Protein AF-A0A2D8P643-F1 (afdb_monomer)

Secondary structure (DSSP, 8-state):
-PPPEEEEPSSPPHHHHHHHHHTTPEEEEGGGS--TT--------HHHHHH--HHHHHHHHHHTT-TT--S-HHHHHHHHHHHHS---

Radius of gyration: 20.94 Å; Cα contacts (8 Å, |Δi|>4): 68; chains: 1; bounding box: 39×29×49 Å

Foldseek 3Di:
DDAAEDEDAPPDDPVRVVVCVVVRHDYDHNVPPCPPPNPPPPLCDLVNLVVDDQVVLQVLCVVLVNPPDDDDSVVSSVVSCCSSPVPD

Mean predicted aligned error: 11.49 Å

Nearest PDB structures (foldseek):
  4ofx-assembly1_A-2  TM=4.150E-01  e=1.355E+00  Coxiella burnetii RSA 493

Sequence (88 aa):
MTRPIHYEPHPVSPERKAELRAKGVQIIDAIYAPKEGAAQVEHITREDIDKMPRKEVVDHLEAHGVEGATGKVSDLRNWLKQIMFVDL

pLDDT: mean 83.6, std 12.58, range [44.91, 92.94]

Solvent-accessible surface area (backbone atoms only — not comparable to full-atom values): 5579 Å² total; per-residue (Å²): 133,89,57,56,79,41,67,43,69,76,85,72,53,71,68,58,50,49,56,42,51,73,70,54,40,40,82,41,50,40,89,72,47,82,50,94,79,55,71,73,72,73,73,78,43,79,69,51,49,75,70,51,52,62,70,58,50,46,53,52,31,40,75,72,69,43,76,84,81,77,82,58,60,70,60,51,40,52,50,45,44,50,71,77,50,64,86,126

Structure (mmCIF, N/CA/C/O backbone):
data_AF-A0A2D8P643-F1
#
_entry.id   AF-A0A2D8P643-F1
#
loop_
_atom_site.group_PDB
_atom_site.id
_atom_site.type_symbol
_atom_site.label_atom_id
_atom_site.label_alt_id
_atom_site.label_comp_id
_atom_site.label_asym_id
_atom_site.label_entity_id
_atom_site.label_seq_id
_atom_site.pdbx_PDB_ins_code
_atom_site.Cartn_x
_atom_site.Cartn_y
_atom_site.Cartn_z
_atom_site.occupancy
_atom_site.B_iso_or_equiv
_atom_site.auth_seq_id
_atom_site.auth_comp_id
_atom_site.auth_asym_id
_atom_site.auth_atom_id
_atom_site.pdbx_PDB_model_num
ATOM 1 N N . MET A 1 1 ? 0.639 -17.077 -20.037 1.00 57.28 1 MET A N 1
ATOM 2 C CA . MET A 1 1 ? 1.695 -17.508 -19.095 1.00 57.28 1 MET A CA 1
ATOM 3 C C . MET A 1 1 ? 2.414 -16.281 -18.557 1.00 57.28 1 MET A C 1
ATOM 5 O O . MET A 1 1 ? 2.725 -15.394 -19.346 1.00 57.28 1 MET A O 1
ATOM 9 N N . THR A 1 2 ? 2.664 -16.209 -17.251 1.00 76.81 2 THR A N 1
ATOM 10 C CA . THR A 1 2 ? 3.433 -15.115 -16.634 1.00 76.81 2 THR A CA 1
ATOM 11 C C . THR A 1 2 ? 4.915 -15.281 -16.967 1.00 76.81 2 THR A C 1
ATOM 13 O O . THR A 1 2 ? 5.477 -16.350 -16.741 1.00 76.81 2 THR A O 1
ATOM 16 N N . ARG A 1 3 ? 5.542 -14.248 -17.544 1.00 86.50 3 ARG A N 1
ATOM 17 C CA . ARG A 1 3 ? 6.985 -14.244 -17.833 1.00 86.50 3 ARG A CA 1
ATOM 18 C C . ARG A 1 3 ? 7.764 -13.865 -16.568 1.00 86.50 3 ARG A C 1
ATOM 20 O O . ARG A 1 3 ? 7.327 -12.944 -15.878 1.00 86.50 3 ARG A O 1
ATOM 27 N N . PRO A 1 4 ? 8.905 -14.509 -16.277 1.00 88.62 4 PRO A N 1
ATOM 28 C CA . PRO A 1 4 ? 9.764 -14.101 -15.168 1.00 88.62 4 PRO A CA 1
ATOM 29 C C . PRO A 1 4 ? 10.243 -12.654 -15.351 1.00 88.62 4 PRO A C 1
ATOM 31 O O . PRO A 1 4 ? 10.598 -12.254 -16.462 1.00 88.62 4 PRO A O 1
ATOM 34 N N . ILE A 1 5 ? 10.230 -11.865 -14.274 1.00 90.88 5 ILE A N 1
ATOM 35 C CA . ILE A 1 5 ? 10.676 -10.466 -14.289 1.00 90.88 5 ILE A CA 1
ATOM 36 C C . ILE A 1 5 ? 12.198 -10.416 -14.120 1.00 90.88 5 ILE A C 1
ATOM 38 O O . ILE A 1 5 ? 12.744 -11.052 -13.221 1.00 90.88 5 ILE A O 1
ATOM 42 N N . HIS A 1 6 ? 12.875 -9.648 -14.972 1.00 91.44 6 HIS A N 1
ATOM 43 C CA . HIS A 1 6 ? 14.296 -9.328 -14.860 1.00 91.44 6 HIS A CA 1
ATOM 44 C C . HIS A 1 6 ? 14.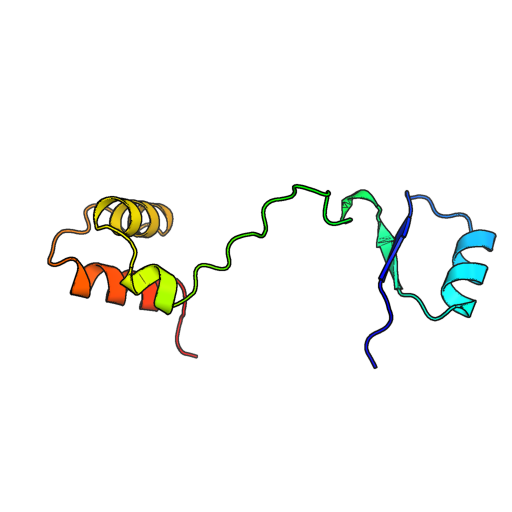467 -7.815 -14.717 1.00 91.44 6 HIS A C 1
ATOM 46 O O . HIS A 1 6 ? 13.979 -7.061 -15.559 1.00 91.44 6 HIS A O 1
ATOM 52 N N . TYR A 1 7 ? 15.151 -7.385 -13.659 1.00 92.69 7 TYR A N 1
ATOM 53 C CA . TYR A 1 7 ? 15.381 -5.973 -13.367 1.00 92.69 7 TYR A CA 1
ATOM 54 C C . TYR A 1 7 ? 16.718 -5.510 -13.954 1.00 92.69 7 TYR A C 1
ATOM 56 O O . TYR A 1 7 ? 17.745 -6.127 -13.680 1.00 92.69 7 TYR A O 1
ATOM 64 N N . GLU A 1 8 ? 16.721 -4.432 -14.740 1.00 89.75 8 GLU A N 1
ATOM 65 C CA . GLU A 1 8 ? 17.934 -3.892 -15.369 1.00 89.75 8 GLU A CA 1
ATOM 66 C C . GLU A 1 8 ? 17.944 -2.351 -15.353 1.00 89.75 8 GLU A C 1
ATOM 68 O O . GLU A 1 8 ? 16.890 -1.732 -15.556 1.00 89.75 8 GLU A O 1
ATOM 73 N N . PRO A 1 9 ? 19.100 -1.699 -15.100 1.00 91.44 9 PRO A N 1
ATOM 74 C CA . PRO A 1 9 ? 19.190 -0.242 -15.163 1.00 91.44 9 PRO A CA 1
ATOM 75 C C . PRO A 1 9 ? 18.873 0.261 -16.576 1.00 91.44 9 PRO A C 1
ATOM 77 O O . PRO A 1 9 ? 19.455 -0.208 -17.556 1.00 91.44 9 PRO A O 1
ATOM 80 N N . HIS A 1 10 ? 17.955 1.224 -16.692 1.00 87.69 10 HIS A N 1
ATOM 81 C CA . HIS A 1 10 ? 17.688 1.886 -17.969 1.00 87.69 10 HIS A CA 1
ATOM 82 C C . HIS A 1 10 ? 18.659 3.059 -18.209 1.00 87.69 10 HIS A C 1
ATOM 84 O O . HIS A 1 10 ? 19.033 3.747 -17.259 1.00 87.69 10 HIS A O 1
ATOM 90 N N . PRO A 1 11 ? 19.037 3.337 -19.475 1.00 90.62 11 PRO A N 1
ATOM 91 C CA . PRO A 1 11 ? 18.559 2.689 -20.696 1.00 90.62 11 PRO A CA 1
ATOM 92 C C . PRO A 1 11 ? 19.230 1.338 -20.963 1.00 90.62 11 PRO A C 1
ATOM 94 O O . PRO A 1 11 ? 20.449 1.205 -20.937 1.00 90.62 11 PRO A O 1
ATOM 97 N N . VAL A 1 12 ? 18.415 0.348 -21.322 1.00 89.50 12 VAL A N 1
ATOM 98 C CA . VAL A 1 12 ? 18.920 -0.952 -21.764 1.00 89.50 12 VAL A CA 1
ATOM 99 C C . VAL A 1 12 ? 19.302 -0.898 -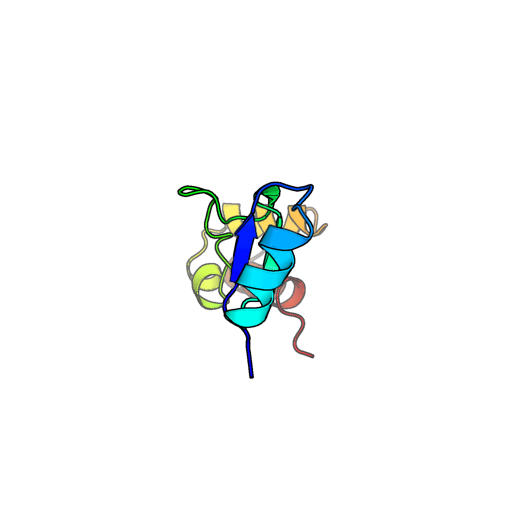23.244 1.00 89.50 12 VAL A C 1
ATOM 101 O O . VAL A 1 12 ? 18.462 -0.582 -24.097 1.00 89.50 12 VAL A O 1
ATOM 104 N N . SER A 1 13 ? 20.540 -1.279 -23.558 1.00 92.38 13 SER A N 1
ATOM 105 C CA . SER A 1 13 ? 21.043 -1.401 -24.931 1.00 92.38 13 SER A CA 1
ATOM 106 C C . SER A 1 13 ? 20.240 -2.409 -25.772 1.00 92.38 13 SER A C 1
ATOM 108 O O . SER A 1 13 ? 19.750 -3.415 -25.252 1.00 92.38 13 SER A O 1
ATOM 110 N N . PRO A 1 14 ? 20.109 -2.200 -27.094 1.00 91.50 14 PRO A N 1
ATOM 111 C CA . PRO A 1 14 ? 19.317 -3.072 -27.966 1.00 91.50 14 PRO A CA 1
ATOM 112 C C . PRO A 1 14 ? 19.796 -4.532 -27.974 1.00 91.50 14 PRO A C 1
ATOM 114 O O . PRO A 1 14 ? 18.958 -5.435 -27.951 1.00 91.50 14 PRO A O 1
ATOM 117 N N . GLU A 1 15 ? 21.112 -4.763 -27.939 1.00 92.75 15 GLU A N 1
ATOM 118 C CA . GLU A 1 15 ? 21.723 -6.099 -27.849 1.00 92.75 15 GLU A CA 1
ATOM 119 C C . GLU A 1 15 ? 21.274 -6.822 -26.576 1.00 92.75 15 GLU A C 1
ATOM 121 O O . GLU A 1 15 ? 20.772 -7.945 -26.621 1.00 92.75 15 GLU A O 1
ATOM 126 N N . ARG A 1 16 ? 21.322 -6.116 -25.444 1.00 90.88 16 ARG A N 1
ATOM 127 C CA . ARG A 1 16 ? 20.924 -6.648 -24.145 1.00 90.88 16 ARG A CA 1
ATOM 128 C C . ARG A 1 16 ? 19.431 -6.966 -24.072 1.00 90.88 16 ARG A C 1
ATOM 130 O O . ARG A 1 16 ? 19.038 -8.028 -23.589 1.00 90.88 16 ARG A O 1
ATOM 137 N N . LYS A 1 17 ? 18.579 -6.110 -24.654 1.00 90.56 17 LYS A N 1
ATOM 138 C CA . LYS A 1 17 ? 17.141 -6.407 -24.795 1.00 90.56 17 LYS A CA 1
ATOM 139 C C . LYS A 1 17 ? 16.889 -7.654 -25.637 1.00 90.56 17 LYS A C 1
ATOM 141 O O . LYS A 1 17 ? 15.915 -8.353 -25.368 1.00 90.56 17 LYS A O 1
ATOM 146 N N . ALA A 1 18 ? 17.689 -7.903 -26.675 1.00 91.94 18 ALA A N 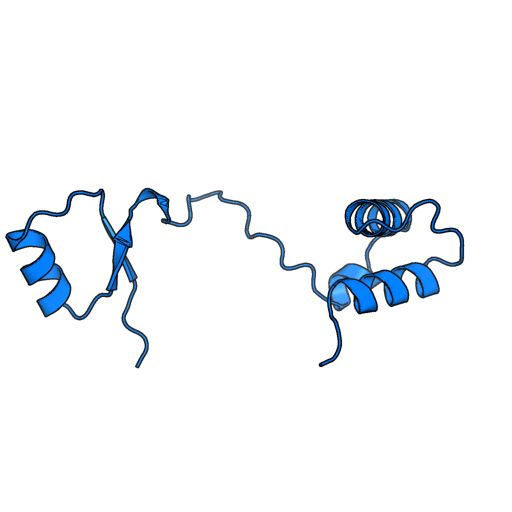1
ATOM 147 C CA . ALA A 1 18 ? 17.538 -9.083 -27.520 1.00 91.94 18 ALA A CA 1
ATOM 148 C C . ALA A 1 18 ? 17.880 -10.364 -26.745 1.00 91.94 18 ALA A C 1
ATOM 150 O O . ALA A 1 18 ? 17.089 -11.306 -26.776 1.00 91.94 18 ALA A O 1
ATOM 151 N N . GLU A 1 19 ? 18.970 -10.363 -25.969 1.00 91.56 19 GLU A N 1
ATOM 152 C CA . GLU A 1 19 ? 19.324 -11.481 -25.082 1.00 91.56 19 GLU A CA 1
ATOM 153 C C . GLU A 1 19 ? 18.220 -11.778 -24.057 1.00 91.56 19 GLU A C 1
ATOM 155 O O . GLU A 1 19 ? 17.825 -12.927 -23.858 1.00 91.56 19 GLU A O 1
ATOM 160 N N . LEU A 1 20 ? 17.695 -10.739 -23.404 1.00 90.75 20 LEU A N 1
ATOM 161 C CA . LEU A 1 20 ? 16.654 -10.878 -22.387 1.00 90.75 20 LEU A CA 1
ATOM 162 C C . LEU A 1 20 ? 15.318 -11.329 -22.999 1.00 90.75 20 LEU A C 1
ATOM 164 O O . LEU A 1 20 ? 14.638 -12.196 -22.449 1.00 90.75 20 LEU A O 1
ATOM 168 N N . ARG A 1 21 ? 14.963 -10.830 -24.189 1.00 90.56 21 ARG A N 1
ATOM 169 C CA . ARG A 1 21 ? 13.781 -11.315 -24.918 1.00 90.56 21 ARG A CA 1
ATOM 170 C C . ARG A 1 21 ? 13.926 -12.769 -25.362 1.00 90.56 21 ARG A C 1
ATOM 172 O O . ARG A 1 21 ? 12.951 -13.507 -25.255 1.00 90.56 21 ARG A O 1
ATO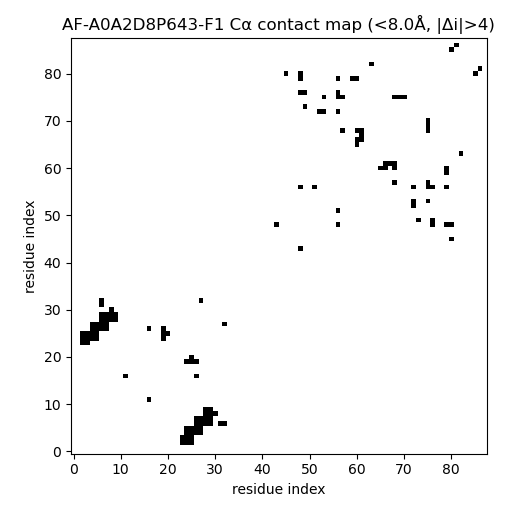M 179 N N . ALA A 1 22 ? 15.115 -13.199 -25.787 1.00 92.94 22 ALA A N 1
ATOM 180 C CA . ALA A 1 22 ? 15.388 -14.598 -26.127 1.00 92.94 22 ALA A CA 1
ATOM 181 C C . ALA A 1 22 ? 15.244 -15.534 -24.913 1.00 92.94 22 ALA A C 1
ATOM 183 O O . ALA A 1 22 ? 14.781 -16.662 -25.056 1.00 92.94 22 ALA A O 1
ATOM 184 N N . LYS A 1 23 ? 15.557 -15.045 -23.705 1.00 89.38 23 LYS A N 1
ATOM 185 C CA . LYS A 1 23 ? 15.318 -15.751 -22.431 1.00 89.38 23 LYS A CA 1
ATOM 186 C C . LYS A 1 23 ? 13.845 -15.767 -22.001 1.00 89.38 23 LYS A C 1
ATOM 188 O O . LYS A 1 23 ? 13.515 -16.384 -20.993 1.00 89.38 23 LYS A O 1
ATOM 193 N N . GLY A 1 24 ? 12.962 -15.077 -22.727 1.00 91.75 24 GLY A N 1
ATOM 194 C CA . GLY A 1 24 ? 11.532 -15.020 -22.427 1.00 91.75 24 GLY A CA 1
ATOM 195 C C . GLY A 1 24 ? 11.178 -14.220 -21.168 1.00 91.75 24 GLY A C 1
ATOM 196 O O . GLY A 1 24 ? 10.070 -14.375 -20.654 1.00 91.75 24 GLY A O 1
ATOM 197 N N . VAL A 1 25 ? 12.082 -13.371 -20.666 1.00 92.56 25 VAL A N 1
ATOM 198 C CA . VAL A 1 25 ? 11.838 -12.549 -19.469 1.00 92.56 25 VAL A CA 1
ATOM 199 C C . VAL A 1 25 ? 11.107 -11.249 -19.812 1.00 92.56 25 VAL A C 1
ATOM 201 O O . VAL A 1 25 ? 11.181 -10.730 -20.929 1.00 92.56 25 VAL A O 1
ATOM 204 N N . GLN A 1 26 ? 10.410 -10.695 -18.825 1.00 91.06 26 GLN A N 1
ATOM 205 C CA . GLN A 1 26 ? 9.919 -9.325 -18.854 1.00 91.06 26 GLN A CA 1
ATOM 206 C C . GLN A 1 26 ? 10.966 -8.401 -18.229 1.00 91.06 26 GLN A C 1
ATOM 208 O O . GLN A 1 26 ? 11.307 -8.558 -17.062 1.00 91.06 26 GLN A O 1
ATOM 213 N N . ILE A 1 27 ? 11.468 -7.447 -19.009 1.00 91.38 27 ILE A N 1
ATOM 214 C CA . ILE A 1 27 ? 12.479 -6.484 -18.563 1.00 91.38 27 ILE A CA 1
ATOM 215 C C . ILE A 1 27 ? 11.762 -5.345 -17.839 1.00 91.38 27 ILE A C 1
ATOM 217 O O . ILE A 1 27 ? 10.898 -4.700 -18.432 1.00 91.38 27 ILE A O 1
ATOM 221 N N . ILE A 1 28 ? 12.105 -5.117 -16.576 1.00 90.12 28 ILE A N 1
ATOM 222 C CA . ILE A 1 28 ? 11.601 -4.016 -15.751 1.00 90.12 28 ILE A CA 1
ATOM 223 C C . ILE A 1 28 ? 12.795 -3.187 -15.284 1.00 90.12 28 ILE A C 1
ATOM 225 O O . ILE A 1 28 ? 13.913 -3.685 -15.176 1.00 90.12 28 ILE A O 1
ATOM 229 N N . ASP A 1 29 ? 12.579 -1.900 -15.054 1.00 89.94 29 ASP A N 1
ATOM 230 C CA . ASP A 1 29 ? 13.634 -1.022 -14.565 1.00 89.94 29 ASP A CA 1
ATOM 231 C C . ASP A 1 29 ? 14.075 -1.410 -13.145 1.00 89.94 29 ASP A C 1
ATOM 233 O O . ASP A 1 29 ? 13.244 -1.701 -12.281 1.00 89.94 29 ASP A O 1
ATOM 237 N N . ALA A 1 30 ? 15.388 -1.398 -12.909 1.00 88.62 30 ALA A N 1
ATOM 238 C CA . ALA A 1 30 ? 15.991 -1.638 -11.604 1.00 88.62 30 ALA A CA 1
ATOM 239 C C . ALA A 1 30 ? 15.456 -0.717 -10.494 1.00 88.62 30 ALA A C 1
ATOM 241 O O . ALA A 1 30 ? 15.473 -1.121 -9.334 1.00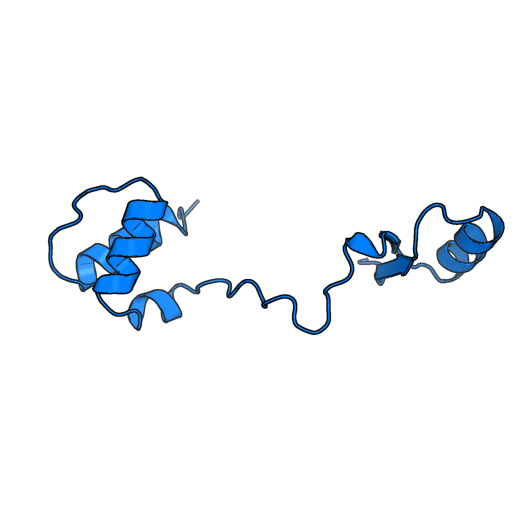 88.62 30 ALA A O 1
ATOM 242 N N . ILE A 1 31 ? 14.916 0.468 -10.811 1.00 86.00 31 ILE A N 1
ATOM 243 C CA . ILE A 1 31 ? 14.264 1.327 -9.805 1.00 86.00 31 ILE A CA 1
ATOM 244 C C . ILE A 1 31 ? 13.031 0.674 -9.160 1.00 86.00 31 ILE A C 1
ATOM 246 O O . ILE A 1 31 ? 12.688 1.017 -8.030 1.00 86.00 31 ILE A O 1
ATOM 250 N N . TYR A 1 32 ? 12.379 -0.259 -9.862 1.00 85.56 32 TYR A N 1
ATOM 251 C CA . TYR A 1 32 ? 11.220 -1.011 -9.374 1.00 85.56 32 TYR A CA 1
ATOM 252 C C . TYR A 1 32 ? 11.603 -2.363 -8.777 1.00 85.56 32 TYR A C 1
ATOM 254 O O . TYR A 1 32 ? 10.718 -3.122 -8.380 1.00 85.56 32 TYR A O 1
ATOM 262 N N . ALA A 1 33 ? 12.898 -2.693 -8.731 1.00 84.56 33 ALA A N 1
ATOM 263 C CA . ALA A 1 33 ? 13.335 -3.889 -8.040 1.00 84.56 33 ALA A CA 1
ATOM 264 C C . ALA A 1 33 ? 12.892 -3.795 -6.570 1.00 84.56 33 ALA A C 1
ATOM 266 O O . ALA A 1 33 ? 13.081 -2.742 -5.946 1.00 84.56 33 ALA A O 1
ATOM 267 N N . PRO A 1 34 ? 12.309 -4.865 -5.999 1.00 74.50 34 PRO A N 1
ATOM 268 C CA . PRO A 1 34 ? 12.053 -4.903 -4.571 1.00 74.50 34 PRO A CA 1
ATOM 269 C C . PRO A 1 34 ? 13.414 -4.789 -3.887 1.00 74.50 34 PRO A C 1
ATOM 271 O O . PRO A 1 34 ? 14.249 -5.685 -4.001 1.00 74.50 34 PRO A O 1
ATOM 274 N N . LYS A 1 35 ? 13.688 -3.647 -3.250 1.00 75.00 35 LYS A N 1
ATOM 275 C CA . LYS A 1 35 ? 14.931 -3.479 -2.493 1.00 75.00 35 LYS A CA 1
ATOM 276 C C . LYS A 1 35 ? 14.936 -4.557 -1.410 1.00 75.00 35 LYS A C 1
ATOM 278 O O . LYS A 1 35 ? 13.906 -4.766 -0.774 1.00 75.00 35 LYS A O 1
ATOM 283 N N . GLU A 1 36 ? 16.053 -5.244 -1.189 1.00 56.66 36 GLU A N 1
ATOM 284 C CA . GLU A 1 36 ? 16.212 -6.061 0.019 1.00 56.66 36 GLU A CA 1
ATOM 285 C C . GLU A 1 36 ? 16.028 -5.126 1.226 1.00 56.66 36 GLU A C 1
ATOM 287 O O . GLU A 1 36 ? 16.842 -4.235 1.460 1.00 56.66 36 GLU A O 1
ATOM 292 N N . GLY A 1 37 ? 14.883 -5.237 1.907 1.00 53.09 37 GLY A N 1
ATOM 293 C CA . GLY A 1 37 ? 14.461 -4.319 2.972 1.00 53.09 37 GLY A CA 1
ATOM 294 C C . GLY A 1 37 ? 13.437 -3.249 2.572 1.00 53.09 37 GLY A C 1
ATOM 295 O O . GLY A 1 37 ? 13.038 -2.459 3.426 1.00 53.09 37 GLY A O 1
ATOM 296 N N . ALA A 1 38 ? 12.958 -3.214 1.322 1.00 47.16 38 ALA A N 1
ATOM 297 C CA . ALA A 1 38 ? 11.686 -2.565 1.027 1.00 47.16 38 ALA A CA 1
ATOM 298 C C . ALA A 1 38 ? 10.643 -3.325 1.831 1.00 47.16 38 ALA A C 1
ATOM 300 O O . ALA A 1 38 ? 10.420 -4.508 1.566 1.00 47.16 38 ALA A O 1
ATOM 301 N N . ALA A 1 39 ? 10.095 -2.657 2.850 1.00 44.91 39 ALA A N 1
ATOM 302 C CA . ALA A 1 39 ? 8.970 -3.137 3.620 1.00 44.91 39 ALA A CA 1
ATOM 303 C C . ALA A 1 39 ? 8.039 -3.853 2.648 1.00 44.91 39 ALA A C 1
ATOM 305 O O . ALA A 1 39 ? 7.531 -3.245 1.702 1.00 44.91 39 ALA A O 1
ATOM 30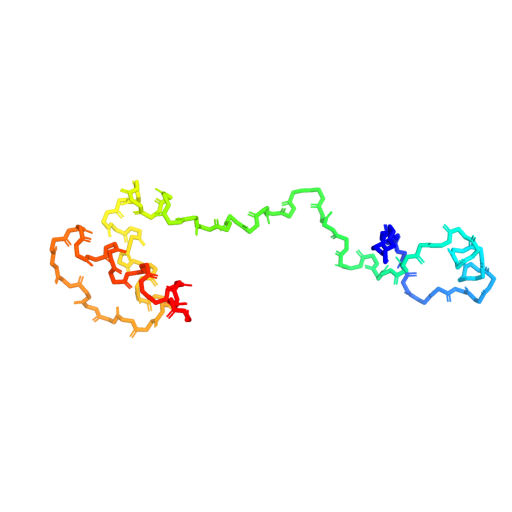6 N N . GLN A 1 40 ? 7.898 -5.165 2.840 1.00 47.94 40 GLN A N 1
ATOM 307 C CA . GLN A 1 40 ? 6.654 -5.839 2.533 1.00 47.94 40 GLN A CA 1
ATOM 308 C C . GLN A 1 40 ? 5.597 -4.842 2.982 1.00 47.94 40 GLN A C 1
ATOM 310 O O . GLN A 1 40 ? 5.520 -4.544 4.170 1.00 47.94 40 GLN A O 1
ATOM 315 N N . VAL A 1 41 ? 4.957 -4.166 2.023 1.00 50.28 41 VAL A N 1
ATOM 316 C CA . VAL A 1 41 ? 3.786 -3.351 2.312 1.00 50.28 41 VAL A CA 1
ATOM 317 C C . VAL A 1 41 ? 2.881 -4.366 2.960 1.00 50.28 41 VAL A C 1
ATOM 319 O O . VAL A 1 41 ? 2.406 -5.266 2.269 1.00 50.28 41 VAL A O 1
ATOM 322 N N . GLU A 1 42 ? 2.850 -4.355 4.294 1.00 54.81 42 GLU A N 1
ATOM 323 C CA . GLU A 1 42 ? 2.120 -5.334 5.070 1.00 54.81 42 GLU A CA 1
ATOM 324 C C . GLU A 1 42 ? 0.708 -5.157 4.567 1.00 54.81 42 GLU A C 1
ATOM 326 O O . GLU A 1 42 ? 0.080 -4.118 4.772 1.00 54.81 42 GLU A O 1
ATOM 331 N N . HIS A 1 43 ? 0.284 -6.097 3.732 1.00 60.16 43 HIS A N 1
ATOM 332 C CA . HIS A 1 43 ? -1.031 -6.065 3.156 1.00 60.16 43 HIS A CA 1
ATOM 333 C C . HIS A 1 43 ? -1.920 -6.415 4.331 1.00 60.16 43 HIS A C 1
ATOM 335 O O . HIS A 1 43 ? -2.126 -7.598 4.589 1.00 60.16 43 HIS A O 1
ATOM 341 N N . ILE A 1 44 ? -2.301 -5.388 5.100 1.00 73.00 44 ILE A N 1
ATOM 342 C CA . ILE A 1 44 ? -3.019 -5.509 6.364 1.00 73.00 44 ILE A CA 1
ATOM 343 C C . ILE A 1 44 ? -4.179 -6.438 6.076 1.00 73.00 44 ILE A C 1
ATOM 345 O O . ILE A 1 44 ? -5.076 -6.059 5.336 1.00 73.00 44 ILE A O 1
ATOM 349 N N . THR A 1 45 ? -4.144 -7.679 6.553 1.00 81.81 45 THR A N 1
ATOM 350 C CA . THR A 1 45 ? -5.211 -8.615 6.216 1.00 81.81 45 THR A CA 1
ATOM 351 C C . THR A 1 45 ? -6.424 -8.329 7.092 1.00 81.81 45 THR A C 1
ATOM 353 O O . THR A 1 45 ? -6.337 -7.670 8.132 1.00 81.81 45 THR A O 1
ATOM 356 N N . ARG A 1 46 ? -7.589 -8.866 6.709 1.00 82.94 46 ARG A N 1
ATOM 357 C CA . ARG A 1 46 ? -8.791 -8.785 7.554 1.00 82.94 46 ARG A CA 1
ATOM 358 C C . ARG A 1 46 ? -8.530 -9.355 8.961 1.00 82.94 46 ARG A C 1
ATOM 360 O O . ARG A 1 46 ? -9.080 -8.827 9.924 1.00 82.94 46 ARG A O 1
ATOM 367 N N . GLU A 1 47 ? -7.682 -10.381 9.071 1.00 84.56 47 GLU A N 1
ATOM 368 C CA . GLU A 1 47 ? -7.298 -11.023 10.336 1.00 84.56 47 GLU A CA 1
ATOM 369 C C . GLU A 1 47 ? -6.353 -10.155 11.178 1.00 84.56 47 GLU A C 1
ATOM 371 O O . GLU A 1 47 ? -6.450 -10.145 12.408 1.00 84.56 47 GLU A O 1
ATOM 376 N N . ASP A 1 48 ? -5.466 -9.396 10.532 1.00 85.69 48 ASP A N 1
ATOM 377 C CA . ASP A 1 48 ? -4.593 -8.441 11.221 1.00 85.69 48 ASP A CA 1
ATOM 378 C C . ASP A 1 48 ? -5.415 -7.311 11.852 1.00 85.69 48 ASP A C 1
ATOM 380 O O . ASP A 1 48 ? -5.180 -6.938 13.004 1.00 85.69 48 ASP A O 1
ATOM 384 N N . ILE A 1 49 ? -6.468 -6.846 11.165 1.00 87.31 49 ILE A N 1
ATOM 385 C CA . ILE A 1 49 ? -7.397 -5.840 11.708 1.00 87.31 49 ILE A CA 1
ATOM 386 C C . ILE A 1 49 ? -8.099 -6.351 12.978 1.00 87.31 49 ILE A C 1
ATOM 388 O O . ILE A 1 49 ? -8.311 -5.581 13.917 1.00 87.31 49 ILE A O 1
ATOM 392 N N . ASP A 1 50 ? -8.429 -7.646 13.071 1.00 89.50 50 ASP A N 1
ATOM 393 C CA . ASP A 1 50 ? -9.051 -8.218 14.278 1.00 89.50 50 ASP A CA 1
ATOM 394 C C . ASP A 1 50 ? -8.133 -8.198 15.504 1.00 89.50 50 ASP A C 1
ATOM 396 O O . ASP A 1 50 ? -8.610 -8.111 16.641 1.00 89.50 50 ASP A O 1
ATOM 400 N N . LYS A 1 51 ? -6.818 -8.252 15.289 1.00 90.25 51 LYS A N 1
ATOM 401 C CA . LYS A 1 51 ? -5.808 -8.226 16.355 1.00 90.25 51 LYS A CA 1
ATOM 402 C C . LYS A 1 51 ? -5.319 -6.808 16.656 1.00 90.25 51 LYS A C 1
ATOM 404 O O . LYS A 1 51 ? -4.740 -6.578 17.716 1.00 90.25 51 LYS A O 1
ATOM 409 N N . MET A 1 52 ? -5.609 -5.851 15.777 1.00 87.81 52 MET A N 1
ATOM 410 C CA . MET A 1 52 ? -5.141 -4.474 15.875 1.00 87.81 52 MET A CA 1
ATOM 411 C C . MET A 1 52 ? -5.698 -3.758 17.124 1.00 87.81 52 MET A C 1
ATOM 413 O O . MET A 1 52 ? -6.910 -3.809 17.384 1.00 87.81 52 MET A O 1
ATOM 417 N N . PRO A 1 53 ? -4.856 -3.091 17.935 1.00 91.88 53 PRO A N 1
ATOM 418 C CA . PRO A 1 53 ? -5.309 -2.352 19.110 1.00 91.88 53 PRO A CA 1
ATOM 419 C C . PRO A 1 53 ? -6.111 -1.109 18.704 1.00 91.88 53 PRO A C 1
ATOM 421 O O . PRO A 1 53 ? -5.924 -0.554 17.626 1.00 91.88 53 PRO A O 1
A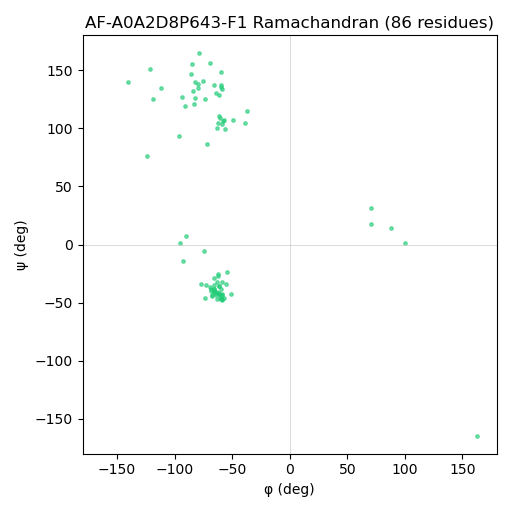TOM 424 N N . ARG A 1 54 ? -6.985 -0.628 19.599 1.00 89.88 54 ARG A N 1
ATOM 425 C CA . ARG A 1 54 ? -7.905 0.490 19.314 1.00 89.88 54 ARG A CA 1
ATOM 426 C C . ARG A 1 54 ? -7.209 1.723 18.732 1.00 89.88 54 ARG A C 1
ATOM 428 O O . ARG A 1 54 ? -7.761 2.326 17.824 1.00 89.88 54 ARG A O 1
ATOM 435 N N . LYS A 1 55 ? -6.044 2.099 19.271 1.00 90.69 55 LYS A N 1
ATOM 436 C CA . LYS A 1 55 ? -5.305 3.287 18.826 1.00 90.69 55 LYS A CA 1
ATOM 437 C C . LYS A 1 55 ? -4.957 3.198 17.336 1.00 90.69 55 LYS A C 1
ATOM 439 O O . LYS A 1 55 ? -5.227 4.137 16.607 1.00 90.69 55 LYS A O 1
ATOM 444 N N . GLU A 1 56 ? -4.421 2.063 16.902 1.00 89.94 56 GLU A N 1
ATOM 445 C CA . GLU A 1 56 ? -4.003 1.854 15.512 1.00 89.94 56 GLU A CA 1
ATOM 446 C C . GLU A 1 56 ? -5.214 1.779 14.572 1.00 89.94 56 GLU A C 1
ATOM 448 O O . GLU A 1 56 ? -5.184 2.337 13.484 1.00 89.94 56 GLU A O 1
ATOM 453 N N . VAL A 1 57 ? -6.329 1.183 15.019 1.00 90.56 57 VAL A N 1
ATOM 454 C CA . VAL A 1 57 ? -7.578 1.174 14.235 1.00 90.56 57 VAL A CA 1
ATOM 455 C C . VAL A 1 57 ? -8.092 2.597 13.996 1.00 90.56 57 VAL A C 1
ATOM 457 O O . VAL A 1 57 ? -8.542 2.901 12.896 1.00 90.56 57 VAL A O 1
ATOM 460 N N . VAL A 1 58 ? -8.039 3.465 15.012 1.00 90.56 58 VAL A N 1
ATOM 461 C CA . VAL A 1 58 ? -8.453 4.872 14.882 1.00 90.56 58 VAL A CA 1
ATOM 462 C C . VAL A 1 58 ? -7.508 5.636 13.956 1.00 90.56 58 VAL A C 1
ATOM 464 O O . VAL A 1 58 ? -7.995 6.324 13.072 1.00 90.56 58 VAL A O 1
ATOM 467 N N . ASP A 1 59 ? -6.195 5.444 14.092 1.00 90.12 59 ASP A N 1
ATOM 468 C CA . ASP A 1 59 ? -5.180 6.069 13.230 1.00 90.12 59 ASP A CA 1
ATOM 469 C C . ASP A 1 59 ? -5.417 5.735 11.746 1.00 90.12 59 ASP A C 1
ATOM 471 O O . ASP A 1 59 ? -5.484 6.620 10.895 1.00 90.12 59 ASP A O 1
ATOM 475 N N . HIS A 1 60 ? -5.688 4.459 11.446 1.00 89.00 60 HIS A N 1
ATOM 476 C CA . HIS A 1 60 ? -6.059 4.033 10.099 1.00 89.00 60 HIS A CA 1
ATOM 477 C C . HIS A 1 60 ? -7.384 4.644 9.624 1.00 89.00 60 HIS A C 1
ATOM 479 O O . HIS A 1 60 ? -7.477 5.082 8.480 1.00 89.00 60 HIS A O 1
ATOM 485 N N . LEU A 1 61 ? -8.412 4.692 10.475 1.00 90.44 61 LEU A N 1
ATOM 486 C CA . LEU A 1 61 ? -9.688 5.327 10.134 1.00 90.44 61 LEU A CA 1
ATOM 487 C C . LEU A 1 61 ? -9.509 6.821 9.813 1.00 90.44 61 LEU A C 1
ATOM 489 O O . LEU A 1 61 ? -10.036 7.286 8.803 1.00 90.44 61 LEU A O 1
ATOM 493 N N . GLU A 1 62 ? -8.714 7.546 10.600 1.00 90.56 62 GLU A N 1
ATOM 494 C CA . GLU A 1 62 ? -8.387 8.959 10.368 1.00 90.56 62 GLU A CA 1
ATOM 495 C C . GLU A 1 62 ? -7.569 9.149 9.082 1.00 90.56 62 GLU A C 1
ATOM 497 O O . GLU A 1 62 ? -7.873 10.039 8.288 1.00 90.56 62 GLU A O 1
ATOM 502 N N . ALA A 1 63 ? -6.608 8.261 8.802 1.00 88.75 63 ALA A N 1
ATOM 503 C CA . ALA A 1 63 ? -5.854 8.254 7.546 1.00 88.75 63 ALA A CA 1
ATOM 504 C C . ALA A 1 63 ? -6.747 8.018 6.312 1.00 88.75 63 ALA A C 1
ATOM 506 O O . ALA A 1 63 ? -6.435 8.481 5.214 1.00 88.75 63 ALA A O 1
ATOM 507 N N . HIS A 1 64 ? -7.878 7.333 6.495 1.00 87.12 64 HIS A N 1
ATOM 508 C CA . HIS A 1 64 ? -8.911 7.150 5.477 1.00 87.12 64 HIS A CA 1
ATOM 509 C C . HIS A 1 64 ? -9.996 8.247 5.485 1.00 87.12 64 HIS A C 1
ATOM 511 O O . HIS A 1 64 ? -10.970 8.146 4.738 1.00 87.12 64 HIS A O 1
ATOM 517 N N . GLY A 1 65 ? -9.825 9.310 6.279 1.00 86.12 65 GLY A N 1
ATOM 518 C CA . GLY A 1 65 ? -10.714 10.474 6.316 1.00 86.12 65 GLY A CA 1
ATOM 519 C C . GLY A 1 65 ? -11.898 10.359 7.281 1.00 86.12 65 GLY A C 1
ATOM 520 O O . GLY A 1 65 ? -12.836 11.148 7.185 1.00 86.12 65 GLY A O 1
ATOM 521 N N . VAL A 1 66 ? -11.886 9.390 8.201 1.00 84.81 66 VAL A N 1
ATOM 522 C CA . VAL A 1 66 ? -12.890 9.262 9.266 1.00 84.81 66 VAL A CA 1
ATOM 523 C C . VAL A 1 66 ? -12.368 9.911 10.546 1.00 84.81 66 VAL A C 1
ATOM 525 O O . VAL A 1 66 ? -11.701 9.276 11.360 1.00 84.81 66 VAL A O 1
ATOM 528 N N . GLU A 1 67 ? -12.701 11.182 10.742 1.00 83.06 67 GLU A N 1
ATOM 529 C CA . GLU A 1 67 ? -12.316 11.938 11.937 1.00 83.06 67 GLU A CA 1
ATOM 530 C C . GLU A 1 67 ? -13.228 11.610 13.132 1.00 83.06 67 GLU A C 1
ATOM 532 O O . GLU A 1 67 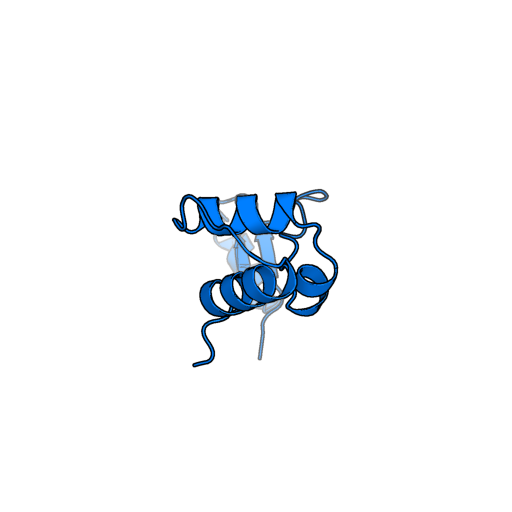? -14.451 11.508 13.005 1.00 83.06 67 GLU A O 1
ATOM 537 N N . GLY A 1 68 ? -12.642 11.464 14.325 1.00 79.44 68 GLY A N 1
ATOM 538 C CA . GLY A 1 68 ? -13.411 11.339 15.567 1.00 79.44 68 GLY A CA 1
ATOM 539 C C . GLY A 1 68 ? -14.166 10.017 15.731 1.00 79.44 68 GLY A C 1
ATOM 540 O O . GLY A 1 68 ? -15.219 9.985 16.368 1.00 79.44 68 GLY A O 1
ATOM 541 N N . ALA A 1 69 ? -13.651 8.911 15.188 1.00 79.62 69 ALA A N 1
ATOM 542 C CA . ALA A 1 69 ? -14.267 7.596 15.340 1.00 79.62 69 ALA A CA 1
ATOM 543 C C . ALA A 1 69 ? -14.294 7.151 16.822 1.00 79.62 69 ALA A C 1
ATOM 545 O O . ALA A 1 69 ? -13.305 6.674 17.387 1.00 79.62 69 ALA A O 1
ATOM 546 N N . THR A 1 70 ? -15.449 7.297 17.481 1.00 83.12 70 THR A N 1
ATOM 547 C CA . THR A 1 70 ? -15.659 6.884 18.880 1.00 83.12 70 THR A CA 1
ATOM 548 C C . THR A 1 70 ? -16.623 5.702 18.953 1.00 83.12 70 THR A C 1
ATOM 550 O O . THR A 1 70 ? -17.669 5.702 18.311 1.00 83.12 70 THR A O 1
ATOM 553 N N . GLY A 1 71 ? -16.286 4.684 19.746 1.00 87.12 71 GLY A N 1
ATOM 554 C CA . GLY A 1 71 ? -17.147 3.518 19.926 1.00 87.12 71 GLY A CA 1
ATOM 555 C C . GLY A 1 71 ? -16.418 2.321 20.523 1.00 87.12 71 GLY A C 1
ATOM 556 O O . GLY A 1 71 ? -15.318 2.442 21.077 1.00 87.12 71 GLY A O 1
ATOM 557 N N . LYS A 1 72 ? -17.044 1.149 20.414 1.00 92.50 72 LYS A N 1
ATOM 558 C CA . LYS A 1 72 ? -16.438 -0.136 20.771 1.00 92.50 72 LYS A CA 1
ATOM 559 C C . LYS A 1 72 ? -15.434 -0.542 19.687 1.00 92.50 72 LYS A C 1
ATOM 561 O O . LYS A 1 72 ? -15.675 -0.362 18.500 1.00 92.50 72 LYS A O 1
ATOM 566 N N . VAL A 1 73 ? -14.300 -1.118 20.098 1.00 89.81 73 VAL A N 1
ATOM 567 C CA . VAL A 1 73 ? -13.209 -1.491 19.175 1.00 89.81 73 VAL A CA 1
ATOM 568 C C . VAL A 1 73 ? -13.658 -2.474 18.087 1.00 89.81 73 VAL A C 1
ATOM 570 O O . VAL A 1 73 ? -13.168 -2.408 16.968 1.00 89.81 73 VAL A O 1
ATOM 573 N N . SER A 1 74 ? -14.618 -3.352 18.395 1.00 90.38 74 SER A N 1
ATOM 574 C CA . SER A 1 74 ? -15.204 -4.292 17.434 1.00 90.38 74 SER A CA 1
ATOM 575 C C . SER A 1 74 ? -15.873 -3.570 16.261 1.00 90.38 74 SER A C 1
ATOM 577 O O . SER A 1 74 ? -15.623 -3.916 15.111 1.00 90.38 74 SER A O 1
ATOM 579 N N . ASP A 1 75 ? -16.671 -2.542 16.546 1.00 91.56 75 ASP A N 1
ATOM 580 C CA . ASP A 1 75 ? -17.365 -1.744 15.534 1.00 91.56 75 ASP A CA 1
ATOM 581 C C . ASP A 1 75 ? -16.380 -0.909 14.705 1.00 91.56 75 ASP A C 1
ATOM 583 O O . ASP A 1 75 ? -16.489 -0.867 13.483 1.00 91.56 75 ASP A O 1
ATOM 587 N N . LEU A 1 76 ? -15.350 -0.340 15.344 1.00 92.06 76 LEU A N 1
ATOM 588 C CA . LEU A 1 76 ? -14.279 0.393 14.654 1.00 92.06 76 LEU A CA 1
ATOM 589 C C . LEU A 1 76 ? -13.501 -0.503 13.679 1.00 92.06 76 LEU A C 1
ATOM 591 O O . LEU A 1 76 ? -13.227 -0.106 12.551 1.00 92.06 76 LEU A O 1
ATOM 595 N N . ARG A 1 77 ? -13.181 -1.738 14.086 1.00 92.44 77 ARG A N 1
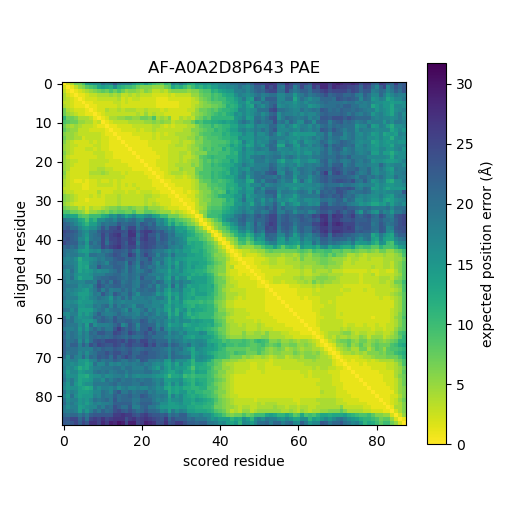ATOM 596 C CA . ARG A 1 77 ? -12.522 -2.723 13.214 1.00 92.44 77 ARG A CA 1
ATOM 597 C C . ARG A 1 77 ? -13.398 -3.108 12.029 1.00 92.44 77 ARG A C 1
ATOM 599 O O . ARG A 1 77 ? -12.890 -3.222 10.920 1.00 92.44 77 ARG A O 1
ATOM 606 N N . ASN A 1 78 ? -14.700 -3.296 12.245 1.00 91.81 78 ASN A N 1
ATOM 607 C CA . ASN A 1 78 ? -15.639 -3.573 11.157 1.00 91.81 78 ASN A CA 1
ATOM 608 C C . ASN A 1 78 ? -15.724 -2.401 10.176 1.00 91.81 78 ASN A C 1
ATOM 610 O O . ASN A 1 78 ? -15.713 -2.624 8.969 1.00 91.81 78 ASN A O 1
ATOM 614 N N . TRP A 1 79 ? -15.740 -1.165 10.677 1.00 90.12 79 TRP A N 1
ATOM 615 C CA . TRP A 1 79 ? -15.729 0.022 9.828 1.00 90.12 79 TRP A CA 1
ATOM 616 C C . TRP A 1 79 ? -14.443 0.113 9.002 1.00 90.12 79 TRP A C 1
ATOM 618 O O . TRP A 1 79 ? -14.506 0.273 7.783 1.00 90.12 79 TRP A O 1
ATOM 628 N N . LEU A 1 80 ? -13.284 -0.096 9.634 1.00 89.69 80 LEU A N 1
ATOM 629 C CA . LEU A 1 80 ? -12.003 -0.116 8.932 1.00 89.69 80 LEU A CA 1
ATOM 630 C C . LEU A 1 80 ? -11.979 -1.200 7.846 1.00 89.69 80 LEU A C 1
ATOM 632 O O . LEU A 1 80 ? -11.563 -0.936 6.720 1.00 89.69 80 LEU A O 1
ATOM 636 N N . LYS A 1 81 ? -12.505 -2.397 8.145 1.00 90.62 81 LYS A N 1
ATOM 637 C CA . LYS A 1 81 ? -12.655 -3.475 7.158 1.00 90.62 81 LYS A CA 1
ATOM 638 C C . LYS A 1 81 ? -13.524 -3.057 5.975 1.00 90.62 81 LYS A C 1
ATOM 640 O O . LYS A 1 81 ? -13.140 -3.355 4.855 1.00 90.62 81 LYS A O 1
ATOM 645 N N . GLN A 1 82 ? -14.646 -2.371 6.192 1.00 88.00 82 GLN A N 1
ATOM 646 C CA . GLN A 1 82 ? -15.503 -1.916 5.089 1.00 88.00 82 GLN A CA 1
ATOM 647 C C . GLN A 1 82 ? -14.832 -0.863 4.204 1.00 88.00 82 GLN A C 1
ATOM 649 O O . GLN A 1 82 ? -15.055 -0.859 2.998 1.00 88.00 82 GLN A O 1
ATOM 654 N N . ILE A 1 83 ? -14.016 0.020 4.787 1.00 86.94 83 ILE A N 1
ATOM 655 C CA . ILE A 1 83 ? -13.303 1.054 4.028 1.00 86.94 83 ILE A CA 1
ATOM 656 C C . ILE A 1 83 ? -12.149 0.446 3.223 1.00 86.94 83 ILE A C 1
ATOM 658 O O . ILE A 1 83 ? -11.985 0.755 2.046 1.00 86.94 83 ILE A O 1
ATOM 662 N N . MET A 1 84 ? -11.352 -0.424 3.850 1.00 84.50 84 MET A N 1
ATOM 663 C CA . MET A 1 84 ? -10.179 -1.036 3.217 1.00 84.50 84 MET A CA 1
ATOM 664 C C . MET A 1 84 ? -10.539 -2.164 2.247 1.00 84.50 84 MET A C 1
ATOM 666 O O . MET A 1 84 ? -9.864 -2.364 1.241 1.00 84.50 84 MET A O 1
ATOM 670 N N . PHE A 1 85 ? -11.598 -2.910 2.553 1.00 83.44 85 PHE A N 1
ATOM 671 C CA . PHE A 1 85 ? -12.089 -4.036 1.770 1.00 83.44 85 PHE A CA 1
ATOM 672 C C . PHE A 1 85 ? -13.543 -3.782 1.419 1.00 83.44 85 PHE A C 1
ATOM 674 O O . PHE A 1 85 ? -14.446 -4.375 2.010 1.00 83.44 85 PHE A O 1
ATOM 681 N N . VAL A 1 86 ? -13.761 -2.893 0.452 1.00 75.56 86 VAL A N 1
ATOM 682 C CA . VAL A 1 86 ? -15.069 -2.764 -0.186 1.00 75.56 86 VAL A CA 1
ATOM 683 C C . VAL A 1 86 ? -15.418 -4.140 -0.757 1.00 75.56 86 VAL A C 1
ATOM 685 O O . VAL A 1 86 ? -14.778 -4.598 -1.703 1.00 75.56 86 VAL A O 1
ATOM 688 N N . ASP A 1 87 ? -16.363 -4.836 -0.124 1.00 58.34 87 ASP A N 1
ATOM 689 C CA . ASP A 1 87 ? -16.964 -6.050 -0.676 1.00 58.34 87 ASP A CA 1
ATOM 690 C C . ASP A 1 87 ? -17.670 -5.618 -1.978 1.00 58.34 87 ASP A C 1
ATOM 692 O O . ASP A 1 87 ? -18.666 -4.893 -1.937 1.00 58.34 87 ASP A O 1
ATOM 696 N N . LEU A 1 88 ? -17.051 -5.955 -3.117 1.00 48.94 88 LEU A N 1
ATOM 697 C CA . LEU A 1 88 ? -17.574 -5.767 -4.476 1.00 48.94 88 LEU A CA 1
ATOM 698 C C . LEU A 1 88 ? -18.652 -6.805 -4.795 1.00 48.94 88 LEU A C 1
ATOM 700 O O . LEU A 1 88 ? -18.433 -7.992 -4.462 1.00 48.94 88 LEU A O 1
#